Protein AF-A0A9X3CVX1-F1 (afdb_monomer)

Mean predicted aligned error: 3.58 Å

Secondary structure (DSSP, 8-state):
------TTHHHHTTS-TT-SS-TTTHHHHHHHHTTS-GGG---TTS---SEES-TTT-SEEEEES-PBP-HHHHHTTHHHHTHHHHHHHTTT--SSTT-SSGGGSHHHHHH-THHHHHHHHHHHHH-HHHHHHHEEEEESS-S-BSS----

Sequence (151 aa):
METTLNPWIELANGENNQSFILREEQSIIRKFNTKVSSQYKIHSSIFPAPFMGNVHTAPVVVLGLNPGYDEKEEERGYYRKYENWWMQQIQHKLPCPQWPLFCLEKEYEEQSPYWGQKLKPLIALVGREKVAANLAKIQFFPYHSKKFKTL

Radius of gyration: 15.65 Å; Cα contacts (8 Å, |Δi|>4): 235; chains: 1; bounding box: 41×33×38 Å

Foldseek 3Di:
DPDPDLQQVCQLVCVDVPFLDRPVCVVVLVVVQVVDDQQARWDRPAHWPQKFAQPVAAPAEAEAAEAEDDVQLVVVVVRVVCVVCSSCVSVSHQPDVQQRRCCLPDVNCVSPVVVVVVCVVVCVVPNSSCCRHRYMYGHPGGTYGNDHDDD

pLDDT: mean 93.93, std 9.08, range [46.66, 98.5]

Organism: NCBI:txid2994553

Structure (mmCIF, N/CA/C/O backbone):
data_AF-A0A9X3CVX1-F1
#
_entry.id   AF-A0A9X3CVX1-F1
#
loop_
_atom_site.group_PDB
_atom_site.id
_atom_site.type_symbol
_atom_site.label_atom_id
_atom_site.label_alt_id
_atom_site.label_comp_id
_atom_site.label_asym_id
_atom_site.label_entity_id
_atom_site.label_seq_id
_atom_site.pdbx_PDB_ins_code
_atom_site.Cartn_x
_atom_site.Cartn_y
_atom_site.Cartn_z
_atom_site.occupancy
_atom_site.B_iso_or_equiv
_atom_site.auth_seq_id
_atom_site.auth_comp_id
_atom_site.auth_asym_id
_atom_site.auth_atom_id
_atom_site.pdbx_PDB_model_num
ATOM 1 N N . MET A 1 1 ? -27.654 5.217 -16.823 1.00 46.66 1 MET A N 1
ATOM 2 C CA . MET A 1 1 ? -26.623 4.550 -16.005 1.00 46.66 1 MET A CA 1
ATOM 3 C C . MET A 1 1 ? -26.125 5.591 -15.030 1.00 46.66 1 MET A C 1
ATOM 5 O O . MET A 1 1 ? -25.647 6.618 -15.495 1.00 46.66 1 MET A O 1
ATOM 9 N N . GLU A 1 2 ? -26.327 5.397 -13.729 1.00 49.56 2 GLU A N 1
ATOM 10 C CA . GLU A 1 2 ? -25.633 6.219 -12.734 1.00 49.56 2 GLU A CA 1
ATOM 11 C C . GLU A 1 2 ? -24.135 6.004 -12.927 1.00 49.56 2 GLU A C 1
ATOM 13 O O . GLU A 1 2 ? -23.648 4.873 -12.927 1.00 49.56 2 GLU A O 1
ATOM 18 N N . THR A 1 3 ? -23.410 7.084 -13.185 1.00 52.25 3 THR A N 1
ATOM 19 C CA . THR A 1 3 ? -21.954 7.063 -13.173 1.00 52.25 3 THR A CA 1
ATOM 20 C C . THR A 1 3 ? -21.519 6.910 -11.726 1.00 52.25 3 THR A C 1
ATOM 22 O O . THR A 1 3 ? -21.578 7.874 -10.963 1.00 52.25 3 THR A O 1
ATOM 25 N N . THR A 1 4 ? -21.110 5.706 -11.334 1.00 73.19 4 THR A N 1
ATOM 26 C CA . THR A 1 4 ? -20.495 5.475 -10.027 1.00 73.19 4 THR A CA 1
ATOM 27 C C . THR A 1 4 ? -19.169 6.228 -9.995 1.00 73.19 4 THR A C 1
ATOM 29 O O . THR A 1 4 ? -18.209 5.853 -10.669 1.00 73.19 4 THR A O 1
ATOM 32 N N . LEU A 1 5 ? -19.134 7.346 -9.272 1.00 85.25 5 LEU A N 1
ATOM 33 C CA . LEU A 1 5 ? -17.910 8.107 -9.058 1.00 85.25 5 LEU A CA 1
ATOM 34 C C . LEU A 1 5 ? -16.992 7.336 -8.108 1.00 85.25 5 LEU A C 1
ATOM 36 O O . LEU A 1 5 ? -17.449 6.591 -7.244 1.00 85.25 5 LEU A O 1
ATOM 40 N N . ASN A 1 6 ? -15.685 7.520 -8.273 1.00 88.50 6 ASN A N 1
ATOM 41 C CA . ASN A 1 6 ? -14.704 6.988 -7.339 1.00 88.50 6 ASN A CA 1
ATOM 42 C C . ASN A 1 6 ? -14.917 7.637 -5.953 1.00 88.50 6 ASN A C 1
ATOM 44 O O . ASN A 1 6 ? -14.692 8.845 -5.829 1.00 88.50 6 ASN A O 1
ATOM 48 N N . PRO A 1 7 ? -15.303 6.867 -4.917 1.00 89.31 7 PRO A N 1
ATOM 49 C CA . PRO A 1 7 ? -15.684 7.431 -3.623 1.00 89.31 7 PRO A CA 1
ATOM 50 C C . PRO A 1 7 ? -14.501 8.087 -2.900 1.00 89.31 7 PRO A C 1
ATOM 52 O O . PRO A 1 7 ? -14.673 9.036 -2.144 1.00 89.31 7 PRO A O 1
ATOM 55 N N . TRP A 1 8 ? -13.267 7.648 -3.168 1.00 91.56 8 TRP A N 1
ATOM 56 C CA . TRP A 1 8 ? -12.076 8.185 -2.506 1.00 91.56 8 TRP A CA 1
ATOM 57 C C . TRP A 1 8 ? -11.687 9.595 -2.975 1.00 91.56 8 TRP A C 1
ATOM 59 O O . TRP A 1 8 ? -10.819 10.215 -2.358 1.00 91.56 8 TRP A O 1
ATOM 69 N N . ILE A 1 9 ? -12.336 10.136 -4.015 1.00 89.50 9 ILE A N 1
ATOM 70 C CA . ILE A 1 9 ? -12.144 11.532 -4.443 1.00 89.50 9 ILE A CA 1
ATOM 71 C C . ILE A 1 9 ? -12.482 12.510 -3.306 1.00 89.50 9 ILE A C 1
ATOM 73 O O . ILE A 1 9 ? -11.786 13.512 -3.148 1.00 89.50 9 ILE A O 1
ATOM 77 N N . GLU A 1 10 ? -13.468 12.187 -2.464 1.00 89.38 10 GLU A N 1
ATOM 78 C CA . GLU A 1 10 ? -13.836 12.998 -1.292 1.00 89.38 10 GLU A CA 1
ATOM 79 C C . GLU A 1 10 ? -12.649 13.217 -0.341 1.00 89.38 10 GLU A C 1
ATOM 81 O O . GLU A 1 10 ? -12.453 14.306 0.199 1.00 89.38 10 GLU A O 1
ATOM 86 N N . LEU A 1 11 ? -11.816 12.186 -0.163 1.00 91.25 11 LEU A N 1
ATOM 87 C CA . LEU A 1 11 ? -10.655 12.240 0.725 1.00 91.25 11 LEU A CA 1
ATOM 88 C C . LEU A 1 11 ? -9.512 13.049 0.113 1.00 91.25 11 LEU A C 1
ATOM 90 O O . LEU A 1 11 ? -8.821 13.775 0.823 1.00 91.25 11 LEU A O 1
ATOM 94 N N . ALA A 1 12 ? -9.320 12.945 -1.203 1.00 87.50 12 ALA A N 1
ATOM 95 C CA . ALA A 1 12 ? -8.271 13.673 -1.907 1.00 87.50 12 ALA A CA 1
ATOM 96 C C . ALA A 1 12 ? -8.520 15.189 -1.974 1.00 87.50 12 ALA A C 1
ATOM 98 O O . ALA A 1 12 ? -7.566 15.960 -2.015 1.00 87.50 12 ALA A O 1
ATOM 99 N N . ASN A 1 13 ? -9.783 15.620 -1.960 1.00 81.88 13 ASN A N 1
ATOM 100 C CA . ASN A 1 13 ? -10.147 17.037 -2.018 1.00 81.88 13 ASN A CA 1
ATOM 101 C C . ASN A 1 13 ? -10.022 17.763 -0.666 1.00 81.88 13 ASN A C 1
ATOM 103 O O . ASN A 1 13 ? -10.269 18.965 -0.596 1.00 81.88 13 ASN A O 1
ATOM 107 N N . GLY A 1 14 ? -9.633 17.065 0.409 1.00 69.12 14 GLY A N 1
ATOM 108 C CA . GLY A 1 14 ? -9.432 17.681 1.724 1.00 69.12 14 GLY A CA 1
ATOM 109 C C . GLY A 1 14 ? -10.730 18.106 2.417 1.00 69.12 14 GLY A C 1
ATOM 110 O O . GLY A 1 14 ? -10.701 18.885 3.367 1.00 69.12 14 GLY A O 1
ATOM 111 N N . GLU A 1 15 ? -11.884 17.583 1.994 1.00 59.97 15 GLU A N 1
ATOM 112 C CA . GLU A 1 15 ? -13.175 17.889 2.630 1.00 59.97 15 GLU A CA 1
ATOM 113 C C . GLU A 1 15 ? -13.285 17.295 4.051 1.00 59.97 15 GLU A C 1
ATOM 115 O O . GLU A 1 15 ? -14.202 17.623 4.806 1.00 59.97 15 GLU A O 1
ATOM 120 N N . ASN A 1 16 ? -12.320 16.458 4.454 1.00 59.59 16 ASN A N 1
ATOM 121 C CA . ASN A 1 16 ? -12.287 15.777 5.742 1.00 59.59 16 ASN A CA 1
ATOM 122 C C . ASN A 1 16 ? -10.906 15.866 6.426 1.00 59.59 16 ASN A C 1
ATOM 124 O O . ASN A 1 16 ? -10.208 14.869 6.597 1.00 59.59 16 ASN A O 1
ATOM 128 N N . ASN A 1 17 ? -10.525 17.066 6.875 1.00 61.84 17 ASN A N 1
ATOM 129 C CA . ASN A 1 17 ? -9.231 17.347 7.529 1.00 61.84 17 ASN A CA 1
ATOM 130 C C . ASN A 1 17 ? -8.986 16.620 8.873 1.00 61.84 17 ASN A C 1
ATOM 132 O O . ASN A 1 17 ? -7.958 16.843 9.508 1.00 61.84 17 ASN A O 1
ATOM 136 N N . GLN A 1 18 ? -9.920 15.791 9.350 1.00 73.69 18 GLN A N 1
ATOM 137 C CA . GLN A 1 18 ? -9.806 15.086 10.635 1.00 73.69 18 GLN A CA 1
ATOM 138 C C . GLN A 1 18 ? -9.684 13.565 10.490 1.00 73.69 18 GLN A C 1
ATOM 140 O O . GLN A 1 18 ? -9.307 12.892 11.451 1.00 73.69 18 GLN A O 1
ATOM 145 N N . SER A 1 19 ? -10.031 12.999 9.330 1.00 89.38 19 SER A N 1
ATOM 146 C CA . SER A 1 19 ? -10.053 11.553 9.141 1.00 89.38 19 SER A CA 1
ATOM 147 C C . SER A 1 19 ? -9.956 11.168 7.670 1.00 89.38 19 SER A C 1
ATOM 149 O O . SER A 1 19 ? -10.744 11.618 6.849 1.00 89.38 19 SER A O 1
ATOM 151 N N . PHE A 1 20 ? -9.089 10.214 7.353 1.00 94.31 20 PHE A N 1
ATOM 152 C CA . PHE A 1 20 ? -9.025 9.588 6.032 1.00 94.31 20 PHE A CA 1
ATOM 153 C C . PHE A 1 20 ? -9.990 8.403 5.899 1.00 94.31 20 PHE A C 1
ATOM 155 O O . PHE A 1 20 ? -9.649 7.371 5.336 1.00 94.31 20 PHE A O 1
ATOM 162 N N . ILE A 1 21 ? -11.198 8.550 6.447 1.00 95.00 21 ILE A N 1
ATOM 163 C CA . ILE A 1 21 ? -12.304 7.596 6.334 1.00 95.00 21 ILE A CA 1
ATOM 164 C C . ILE A 1 21 ? -13.443 8.279 5.577 1.00 95.00 21 ILE A C 1
ATOM 166 O O . ILE A 1 21 ? -13.791 9.422 5.900 1.00 95.00 21 ILE A O 1
ATOM 170 N N . LEU A 1 22 ? -14.044 7.578 4.610 1.00 93.50 22 LEU A N 1
ATOM 171 C CA . LEU A 1 22 ? -15.215 8.066 3.876 1.00 93.50 22 LEU A CA 1
ATOM 172 C C . LEU A 1 22 ? -16.339 8.451 4.837 1.00 93.50 22 LEU A C 1
ATOM 174 O O . LEU A 1 22 ? -16.580 7.771 5.838 1.00 93.50 22 LEU A O 1
ATOM 178 N N . ARG A 1 23 ? -17.041 9.548 4.537 1.00 91.38 23 ARG A N 1
ATOM 179 C CA . ARG A 1 23 ? -18.025 10.149 5.452 1.00 91.38 23 ARG A CA 1
ATOM 180 C C . ARG A 1 23 ? -19.086 9.148 5.909 1.00 91.38 23 ARG A C 1
ATOM 182 O O . ARG A 1 23 ? -19.403 9.088 7.099 1.00 91.38 23 ARG A O 1
ATOM 189 N N . GLU A 1 24 ? -19.580 8.348 4.973 1.00 91.81 24 GLU A N 1
ATOM 190 C CA . GLU A 1 24 ? -20.616 7.336 5.193 1.00 91.81 24 GLU A CA 1
ATOM 191 C C . GLU A 1 24 ? -20.140 6.191 6.104 1.00 91.81 24 GLU A C 1
ATOM 193 O O . GLU A 1 24 ? -20.915 5.635 6.884 1.00 91.81 24 GLU A O 1
ATOM 198 N N . GLU A 1 25 ? -18.841 5.890 6.097 1.00 94.62 25 GLU A N 1
ATOM 199 C CA . GLU A 1 25 ? -18.255 4.764 6.830 1.00 94.62 25 GLU A CA 1
ATOM 200 C C . GLU A 1 25 ? -17.808 5.139 8.250 1.00 94.62 25 GLU A C 1
ATOM 202 O O . GLU A 1 25 ? -17.617 4.268 9.106 1.00 94.62 25 GLU A O 1
ATOM 207 N N . GLN A 1 26 ? -17.670 6.434 8.554 1.00 94.38 26 GLN A N 1
ATOM 208 C CA . GLN A 1 26 ? -17.101 6.882 9.826 1.00 94.38 26 GLN A CA 1
ATOM 209 C C . GLN A 1 26 ? -17.866 6.373 11.052 1.00 94.38 26 GLN A C 1
ATOM 211 O O . GLN A 1 26 ? -17.258 6.016 12.062 1.00 94.38 26 GLN A O 1
ATOM 216 N N . SER A 1 27 ? -19.203 6.365 11.005 1.00 95.56 27 SER A N 1
ATOM 217 C CA . SER A 1 27 ? -20.022 5.935 12.147 1.00 95.56 27 SER A CA 1
ATOM 218 C C . SER A 1 27 ? -19.823 4.447 12.458 1.00 95.56 27 SER A C 1
ATOM 220 O O . SER A 1 27 ? -19.696 4.067 13.627 1.00 95.56 27 SER A O 1
ATOM 222 N N . ILE A 1 28 ? -19.710 3.628 11.410 1.00 97.31 28 ILE A N 1
ATOM 223 C CA . ILE A 1 28 ? -19.491 2.184 11.480 1.00 97.31 28 ILE A CA 1
ATOM 224 C C . ILE A 1 28 ? -18.091 1.911 12.033 1.00 97.31 28 ILE A C 1
ATOM 226 O O . ILE A 1 28 ? -17.955 1.186 13.020 1.00 97.31 28 ILE A O 1
ATOM 230 N N . ILE A 1 29 ? -17.063 2.564 11.483 1.00 97.25 29 ILE A N 1
ATOM 231 C CA . ILE A 1 29 ? -15.671 2.382 11.918 1.00 97.25 29 ILE A CA 1
ATOM 232 C C . ILE A 1 29 ? -15.464 2.856 13.361 1.00 97.25 29 ILE A C 1
ATOM 234 O O . ILE A 1 29 ? -14.819 2.159 14.148 1.00 97.25 29 ILE A O 1
ATOM 238 N N . ARG A 1 30 ? -16.066 3.983 13.770 1.00 96.56 30 ARG A N 1
ATOM 239 C CA . ARG A 1 30 ? -16.030 4.428 15.175 1.00 96.56 30 ARG A CA 1
ATOM 240 C C . ARG A 1 30 ? -16.642 3.383 16.108 1.00 96.56 30 ARG A C 1
ATOM 242 O O . ARG A 1 30 ? -16.029 3.042 17.116 1.00 96.56 30 ARG A O 1
ATOM 249 N N . LYS A 1 31 ? -17.818 2.842 15.768 1.00 98.06 31 LYS A N 1
ATOM 250 C CA . LYS A 1 31 ? -18.499 1.805 16.563 1.00 98.06 31 LYS A CA 1
ATOM 251 C C . LYS A 1 31 ? -17.719 0.489 16.604 1.00 98.06 31 LYS A C 1
ATOM 253 O O . LYS A 1 31 ? -17.762 -0.210 17.612 1.00 98.06 31 LYS A O 1
ATOM 258 N N . PHE A 1 32 ? -17.026 0.136 15.530 1.00 98.31 32 PHE A N 1
ATOM 259 C CA . PHE A 1 32 ? -16.159 -1.035 15.501 1.00 98.31 32 PHE A CA 1
ATOM 260 C C . PHE A 1 32 ? -14.942 -0.853 16.416 1.00 98.31 32 PHE A C 1
ATOM 262 O O . PHE A 1 32 ? -14.681 -1.694 17.277 1.00 98.31 32 PHE A O 1
ATOM 269 N N . ASN A 1 33 ? -14.254 0.287 16.313 1.00 98.06 33 ASN A N 1
ATOM 270 C CA . ASN A 1 33 ? -13.052 0.587 17.093 1.00 98.06 33 ASN A CA 1
ATOM 271 C C . ASN A 1 33 ? -13.289 0.624 18.614 1.00 98.06 33 ASN A C 1
ATOM 273 O O . ASN A 1 33 ? -12.342 0.405 19.371 1.00 98.06 33 ASN A O 1
ATOM 277 N N . THR A 1 34 ? -14.518 0.866 19.088 1.00 98.06 34 THR A N 1
ATOM 278 C CA . THR A 1 34 ? -14.852 0.786 20.526 1.00 98.06 34 THR A CA 1
ATOM 279 C C . THR A 1 34 ? -15.017 -0.647 21.035 1.00 98.06 34 THR A C 1
ATOM 281 O O . THR A 1 34 ? -14.951 -0.870 22.241 1.00 98.06 34 THR A O 1
ATOM 284 N N . LYS A 1 35 ? -15.212 -1.626 20.143 1.00 97.81 35 LYS A N 1
ATOM 285 C CA . LYS A 1 35 ? -15.513 -3.028 20.485 1.00 97.81 35 LYS A CA 1
ATOM 286 C C . LYS A 1 35 ? -14.334 -3.983 20.333 1.00 97.81 35 LYS A C 1
ATOM 288 O O . LYS A 1 35 ? -14.431 -5.142 20.735 1.00 97.81 35 LYS A O 1
ATOM 293 N N . VAL A 1 36 ? -13.245 -3.544 19.709 1.00 98.06 36 VAL A N 1
ATOM 294 C CA . VAL A 1 36 ? -12.105 -4.404 19.373 1.00 98.06 36 VAL A CA 1
ATOM 295 C C . VAL A 1 36 ? -10.842 -3.997 20.124 1.00 98.06 36 VAL A C 1
ATOM 297 O O . VAL A 1 36 ? -10.669 -2.843 20.521 1.00 98.06 36 VAL A O 1
ATOM 300 N N . SER A 1 37 ? -9.932 -4.953 20.320 1.00 97.75 37 SER A N 1
ATOM 301 C CA . SER A 1 37 ? -8.618 -4.662 20.896 1.00 97.75 37 SER A CA 1
ATOM 302 C C . SER A 1 37 ? -7.745 -3.865 19.925 1.00 97.75 37 SER A C 1
ATOM 304 O O . SER A 1 37 ? -7.981 -3.860 18.717 1.00 97.75 37 SER A O 1
ATOM 306 N N . SER A 1 38 ? -6.720 -3.192 20.456 1.00 96.75 38 SER A N 1
ATOM 307 C CA . SER A 1 38 ? -5.861 -2.257 19.713 1.00 96.75 38 SER A CA 1
ATOM 308 C C . SER A 1 38 ? -5.296 -2.823 18.406 1.00 96.75 38 SER A C 1
ATOM 310 O O . SER A 1 38 ? -5.254 -2.104 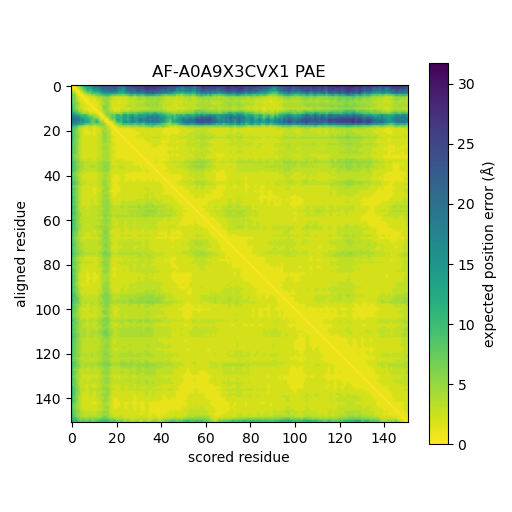17.418 1.00 96.75 38 SER A O 1
ATOM 312 N N . GLN A 1 39 ? -4.940 -4.111 18.357 1.00 97.88 39 GLN A N 1
ATOM 313 C CA . GLN A 1 39 ? -4.406 -4.752 17.144 1.00 97.88 39 GLN A CA 1
ATOM 314 C C . GLN A 1 39 ? -5.393 -4.798 15.962 1.00 97.88 39 GLN A C 1
ATOM 316 O O . GLN A 1 39 ? -4.966 -4.932 14.821 1.00 97.88 39 GLN A O 1
ATOM 321 N N . TYR A 1 40 ? -6.697 -4.705 16.220 1.00 98.19 40 TYR A N 1
ATOM 322 C CA . TYR A 1 40 ? -7.729 -4.731 15.181 1.00 98.19 40 TYR A CA 1
ATOM 323 C C . TYR A 1 40 ? -8.294 -3.344 14.877 1.00 98.19 40 TYR A C 1
ATOM 325 O O . TYR A 1 40 ? -9.104 -3.223 13.965 1.00 98.19 40 TYR A O 1
ATOM 333 N N . LYS A 1 41 ? -7.917 -2.310 15.642 1.00 98.25 41 LYS A N 1
ATOM 334 C CA . LYS A 1 41 ? -8.439 -0.963 15.418 1.00 98.25 41 LYS A CA 1
ATOM 335 C C . LYS A 1 41 ? -8.004 -0.451 14.050 1.00 98.25 41 LYS A C 1
ATOM 337 O O . LYS A 1 41 ? -6.861 -0.630 13.637 1.00 98.25 41 LYS A O 1
ATOM 342 N N . ILE A 1 42 ? -8.941 0.201 13.381 1.00 98.31 42 ILE A N 1
ATOM 343 C CA . ILE A 1 42 ? -8.724 0.862 12.104 1.00 98.31 42 ILE A CA 1
ATOM 344 C C . ILE A 1 42 ? -8.115 2.238 12.363 1.00 98.31 42 ILE A C 1
ATOM 346 O O . ILE A 1 42 ? -8.655 3.011 13.162 1.00 98.31 42 ILE A O 1
ATOM 350 N N . HIS A 1 43 ? -7.016 2.543 11.678 1.00 96.88 43 HIS A N 1
ATOM 351 C CA . HIS A 1 43 ? -6.318 3.821 11.780 1.00 96.88 43 HIS A CA 1
ATOM 352 C C . HIS A 1 43 ? -6.970 4.867 10.873 1.00 96.88 43 HIS A C 1
ATOM 354 O O . HIS A 1 43 ? -6.863 4.800 9.653 1.00 96.88 43 HIS A O 1
ATOM 360 N N . SER A 1 44 ? -7.641 5.850 11.476 1.00 94.94 44 SER A N 1
ATOM 361 C CA . SER A 1 44 ? -8.358 6.910 10.756 1.00 94.94 44 SER A CA 1
ATOM 362 C C . SER A 1 44 ? -7.474 8.078 10.310 1.00 94.94 44 SER A C 1
ATOM 364 O O . SER A 1 44 ? -7.956 8.938 9.580 1.00 94.94 44 SER A O 1
ATOM 366 N N . SER A 1 45 ? -6.223 8.138 10.771 1.00 93.25 45 SER A N 1
ATOM 367 C CA . SER A 1 45 ? -5.239 9.186 10.460 1.00 93.25 45 SER A CA 1
ATOM 368 C C . SER A 1 45 ? -4.249 8.790 9.361 1.00 93.25 45 SER A C 1
ATOM 370 O O . SER A 1 45 ? -3.323 9.542 9.087 1.00 93.25 45 SER A O 1
ATOM 372 N N . ILE A 1 46 ? -4.430 7.623 8.733 1.00 95.19 46 ILE A N 1
ATOM 373 C CA . ILE A 1 46 ? -3.596 7.135 7.629 1.00 95.19 46 ILE A CA 1
ATOM 374 C C . ILE A 1 46 ? -4.461 7.048 6.372 1.00 95.19 46 ILE A C 1
ATOM 376 O O . ILE A 1 46 ? -5.560 6.492 6.432 1.00 95.19 46 ILE A O 1
ATOM 380 N N . PHE A 1 47 ? -3.973 7.573 5.243 1.00 94.94 47 PHE A N 1
ATOM 381 C CA . PHE A 1 47 ? -4.691 7.490 3.968 1.00 94.94 47 PHE A CA 1
ATOM 382 C C . PHE A 1 47 ? -5.042 6.035 3.614 1.00 94.94 47 PHE A C 1
ATOM 384 O O . PHE A 1 47 ? -4.227 5.130 3.828 1.00 94.94 47 PHE A O 1
ATOM 391 N N . PRO A 1 48 ? -6.236 5.775 3.057 1.00 96.19 48 PRO A N 1
ATOM 392 C CA . PRO A 1 48 ? -6.591 4.441 2.606 1.00 96.19 48 PRO A CA 1
ATOM 393 C C . PRO A 1 48 ? -5.704 3.992 1.444 1.00 96.19 48 PRO A C 1
ATOM 395 O O . PRO A 1 48 ? -5.271 4.787 0.611 1.00 96.19 48 PRO A O 1
ATOM 398 N N . ALA A 1 49 ? -5.494 2.682 1.361 1.00 96.44 49 ALA A N 1
ATOM 399 C CA . ALA A 1 49 ? -4.741 2.026 0.300 1.00 96.44 49 ALA A CA 1
ATOM 400 C C . ALA A 1 49 ? -5.610 0.962 -0.404 1.00 96.44 49 ALA A C 1
ATOM 402 O O . ALA A 1 49 ? -5.294 -0.228 -0.331 1.00 96.44 49 ALA A O 1
ATOM 403 N N . PRO A 1 50 ? -6.712 1.356 -1.080 1.00 96.69 50 PRO A N 1
ATOM 404 C CA . PRO A 1 50 ? -7.616 0.429 -1.765 1.00 96.69 50 PRO A CA 1
ATOM 405 C C . PRO A 1 50 ? -6.913 -0.341 -2.884 1.00 96.69 50 PRO A C 1
ATOM 407 O O . PRO A 1 50 ? -7.203 -1.511 -3.116 1.00 96.69 50 PRO A O 1
ATOM 410 N N . PHE A 1 51 ? -5.958 0.293 -3.565 1.00 97.25 51 PHE A N 1
ATOM 411 C CA . PHE A 1 51 ? -5.137 -0.331 -4.590 1.00 97.25 51 PHE A CA 1
ATOM 412 C C . PHE A 1 51 ? -3.783 0.374 -4.733 1.00 97.25 51 PHE A C 1
ATOM 414 O O . PHE A 1 51 ? -3.578 1.473 -4.223 1.00 97.25 51 PHE A O 1
ATOM 421 N N . MET A 1 52 ? -2.844 -0.276 -5.419 1.00 97.56 52 MET A N 1
ATOM 422 C CA . MET A 1 52 ? -1.558 0.293 -5.837 1.00 97.56 52 MET A CA 1
ATOM 423 C C . MET A 1 52 ? -1.141 -0.338 -7.167 1.00 97.56 52 MET A C 1
ATOM 425 O O . MET A 1 52 ? -1.407 -1.521 -7.385 1.00 97.56 52 MET A O 1
ATOM 429 N N . GLY A 1 53 ? -0.471 0.420 -8.032 1.00 97.81 53 GLY A N 1
ATOM 430 C CA . GLY A 1 53 ? -0.205 -0.002 -9.405 1.00 97.81 53 GLY A CA 1
ATOM 431 C C . GLY A 1 53 ? -1.200 0.599 -10.389 1.00 97.81 53 GLY A C 1
ATOM 432 O O . GLY A 1 53 ? -2.138 1.309 -10.011 1.00 97.81 53 GLY A O 1
ATOM 433 N N . ASN A 1 54 ? -1.008 0.294 -11.671 1.00 97.44 54 ASN A N 1
ATOM 434 C CA . ASN A 1 54 ? -1.957 0.674 -12.709 1.00 97.44 54 ASN A CA 1
ATOM 435 C C . ASN A 1 54 ? -3.031 -0.411 -12.874 1.00 97.44 54 ASN A C 1
ATOM 437 O O . ASN A 1 54 ? -2.890 -1.320 -13.686 1.00 97.44 54 ASN A O 1
ATOM 441 N N . VAL A 1 55 ? -4.117 -0.306 -12.105 1.00 95.38 55 VAL A N 1
ATOM 442 C CA . VAL A 1 55 ? -5.235 -1.270 -12.129 1.00 95.38 55 VAL A CA 1
ATOM 443 C C . VAL A 1 55 ? -5.971 -1.346 -13.471 1.00 95.38 55 VAL A C 1
ATOM 445 O O . VAL A 1 55 ? -6.694 -2.308 -13.701 1.00 95.38 55 VAL A O 1
ATOM 448 N N . HIS A 1 56 ? -5.800 -0.363 -14.359 1.00 94.94 56 HIS A N 1
ATOM 449 C 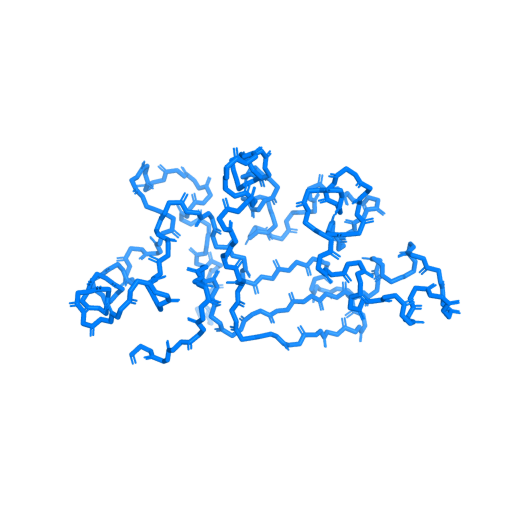CA . HIS A 1 56 ? -6.444 -0.370 -15.674 1.00 94.94 56 HIS A CA 1
ATOM 450 C C . HIS A 1 56 ? -5.676 -1.188 -16.710 1.00 94.94 56 HIS A C 1
ATOM 452 O O . HIS A 1 56 ? -6.280 -1.687 -17.654 1.00 94.94 56 HIS A O 1
ATOM 458 N N . THR A 1 57 ? -4.354 -1.303 -16.561 1.00 96.62 57 THR A N 1
ATOM 459 C CA . THR A 1 57 ? -3.493 -1.906 -17.589 1.00 96.62 57 THR A CA 1
ATOM 460 C C . THR A 1 57 ? -2.671 -3.087 -17.091 1.00 96.62 57 THR A C 1
ATOM 462 O O . THR A 1 57 ? -2.126 -3.815 -17.915 1.00 96.62 57 THR A O 1
ATOM 465 N N . ALA A 1 58 ? -2.530 -3.277 -15.777 1.00 97.75 58 ALA A N 1
ATOM 466 C CA . ALA A 1 58 ? -1.742 -4.371 -15.224 1.00 97.75 58 ALA A CA 1
ATOM 467 C C . ALA A 1 58 ? -2.381 -5.733 -15.569 1.00 97.75 58 ALA A C 1
ATOM 469 O O . ALA A 1 58 ? -3.517 -5.984 -15.162 1.00 97.75 58 ALA A O 1
ATOM 470 N N . PRO A 1 59 ? -1.674 -6.642 -16.270 1.00 97.94 59 PRO A N 1
ATOM 471 C CA . PRO A 1 59 ? -2.195 -7.971 -16.590 1.00 97.94 59 PRO A CA 1
ATOM 472 C C . PRO A 1 59 ? -2.278 -8.902 -15.373 1.00 97.94 59 PRO A C 1
ATOM 474 O O . PRO A 1 59 ? -2.958 -9.924 -15.433 1.00 97.94 59 PRO A O 1
ATOM 477 N N . VAL A 1 60 ? -1.580 -8.582 -14.277 1.00 98.00 60 VAL A N 1
ATOM 478 C CA . VAL A 1 60 ? -1.595 -9.370 -13.041 1.00 98.00 60 VAL A CA 1
ATOM 479 C C . VAL A 1 60 ? -2.153 -8.528 -11.903 1.00 98.00 60 VAL A C 1
ATOM 481 O O . VAL A 1 60 ? -1.654 -7.440 -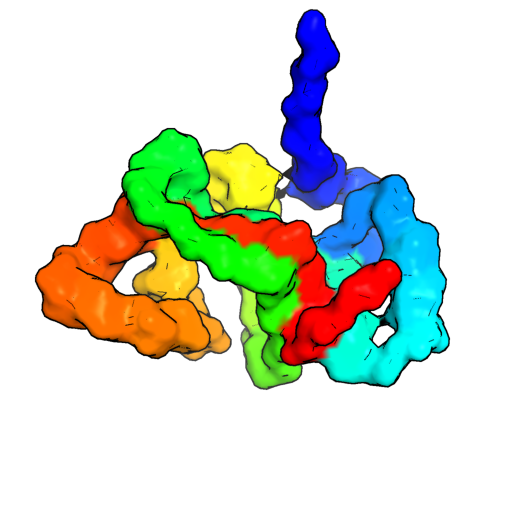11.610 1.00 98.00 60 VAL A O 1
ATOM 484 N N . VAL A 1 61 ? -3.153 -9.069 -11.211 1.00 98.00 61 VAL A N 1
ATOM 485 C CA . VAL A 1 61 ? -3.752 -8.448 -10.029 1.00 98.00 61 VAL A CA 1
ATOM 486 C C . VAL A 1 61 ? -3.570 -9.354 -8.818 1.00 98.00 61 VAL A C 1
ATOM 488 O O . VAL A 1 61 ? -3.924 -10.531 -8.848 1.00 98.00 61 VAL A O 1
ATOM 491 N N . VAL A 1 62 ? -3.038 -8.791 -7.734 1.00 97.75 62 VAL A N 1
ATOM 492 C CA . VAL A 1 62 ? -2.936 -9.446 -6.427 1.00 97.75 62 VAL A CA 1
ATOM 493 C C . VAL A 1 62 ? -4.051 -8.944 -5.521 1.00 97.75 62 VAL A C 1
ATOM 495 O O . VAL A 1 62 ? -4.186 -7.741 -5.298 1.00 97.75 62 VAL A O 1
ATOM 498 N N . LEU A 1 63 ? -4.820 -9.873 -4.960 1.00 97.69 63 LEU A N 1
ATOM 499 C CA . LEU A 1 63 ? -5.883 -9.566 -4.007 1.00 97.69 63 LEU A CA 1
ATOM 500 C C . LEU A 1 63 ? -5.353 -9.684 -2.575 1.00 97.69 63 LEU A C 1
ATOM 502 O O . LEU A 1 63 ? -4.805 -10.714 -2.184 1.00 97.69 63 LEU A O 1
ATOM 506 N N . GLY A 1 64 ? -5.499 -8.610 -1.805 1.00 96.25 64 GLY A N 1
ATOM 507 C CA . GLY A 1 64 ? -5.154 -8.527 -0.390 1.00 96.25 64 GLY A CA 1
ATOM 508 C C . GLY A 1 64 ? -6.387 -8.326 0.489 1.00 96.25 64 GLY A C 1
ATOM 509 O O . GLY A 1 64 ? -7.453 -7.945 0.009 1.00 96.25 64 GLY A O 1
ATOM 510 N N . LEU A 1 65 ? -6.236 -8.588 1.788 1.00 96.25 65 LEU A N 1
ATOM 511 C CA . LEU A 1 65 ? -7.301 -8.365 2.768 1.00 96.25 65 LEU A CA 1
ATOM 512 C C . LEU A 1 65 ? -7.427 -6.878 3.107 1.00 96.25 65 LEU A C 1
ATOM 514 O O . LEU A 1 65 ? -8.408 -6.244 2.737 1.00 96.25 65 LEU A O 1
ATOM 518 N N . ASN A 1 66 ? -6.435 -6.322 3.794 1.00 97.69 66 ASN A N 1
ATOM 519 C CA . ASN A 1 66 ? -6.342 -4.902 4.097 1.00 97.69 66 ASN A CA 1
ATOM 520 C C . ASN A 1 66 ? -4.867 -4.491 4.203 1.00 97.69 66 ASN A C 1
ATOM 522 O O . ASN A 1 66 ? -4.002 -5.356 4.402 1.00 97.69 66 ASN A O 1
ATOM 526 N N . PRO A 1 67 ? -4.538 -3.198 4.066 1.00 97.38 67 PRO A N 1
ATOM 527 C CA . PRO A 1 67 ? -3.174 -2.762 4.289 1.00 97.38 67 PRO A CA 1
ATOM 528 C C . PRO A 1 67 ? -2.798 -2.922 5.772 1.00 97.38 67 PRO A C 1
ATOM 530 O O . PRO A 1 67 ? -3.576 -2.613 6.675 1.00 97.38 67 PRO A O 1
ATOM 533 N N . GLY A 1 68 ? -1.598 -3.441 6.022 1.00 96.81 68 GLY A N 1
ATOM 534 C CA . GLY A 1 68 ? -1.082 -3.612 7.377 1.00 96.81 68 GLY A CA 1
ATOM 535 C C . GLY A 1 68 ? -0.601 -2.288 7.960 1.00 96.81 68 GLY A C 1
ATOM 536 O O . GLY A 1 68 ? 0.014 -1.502 7.248 1.00 96.81 68 GLY A O 1
ATOM 537 N N . TYR A 1 69 ? -0.867 -2.066 9.246 1.00 97.94 69 TYR A N 1
ATOM 538 C CA . TYR A 1 69 ? -0.222 -1.017 10.034 1.00 97.94 69 TYR A CA 1
ATOM 539 C C . TYR A 1 69 ? 1.002 -1.575 10.767 1.00 97.94 69 TYR A C 1
ATOM 541 O O . TYR A 1 69 ? 0.898 -2.602 11.447 1.00 97.94 69 TYR A O 1
ATOM 549 N N . ASP A 1 70 ? 2.123 -0.864 10.683 1.00 96.62 70 ASP A N 1
ATOM 550 C CA . ASP A 1 70 ? 3.354 -1.150 11.413 1.00 96.62 70 ASP A CA 1
ATOM 551 C C . ASP A 1 70 ? 3.795 0.076 12.231 1.00 96.62 70 ASP A C 1
ATOM 553 O O . ASP A 1 70 ? 3.879 1.197 11.731 1.00 96.62 70 ASP A O 1
ATOM 557 N N . GLU A 1 71 ? 4.077 -0.132 13.519 1.00 96.56 71 GLU A N 1
ATOM 558 C CA . GLU A 1 71 ? 4.457 0.959 14.429 1.00 96.56 71 GLU A CA 1
ATOM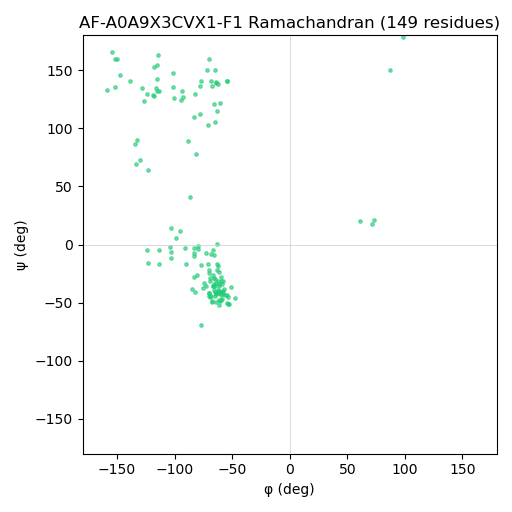 559 C C . GLU A 1 71 ? 5.834 1.540 14.113 1.00 96.56 71 GLU A C 1
ATOM 561 O O . GLU A 1 71 ? 6.042 2.733 14.299 1.00 96.56 71 GLU A O 1
ATOM 566 N N . LYS A 1 72 ? 6.769 0.736 13.597 1.00 96.31 72 LYS A N 1
ATOM 567 C CA . LYS A 1 72 ? 8.110 1.218 13.249 1.00 96.31 72 LYS A CA 1
ATOM 568 C C . LYS A 1 72 ? 8.072 2.046 11.970 1.00 96.31 72 LYS A C 1
ATOM 570 O O . LYS A 1 72 ? 8.860 2.977 11.830 1.00 96.31 72 LYS A O 1
ATOM 575 N N . GLU A 1 73 ? 7.178 1.712 11.038 1.00 96.50 73 GLU A N 1
ATOM 576 C CA . GLU A 1 73 ? 6.878 2.564 9.884 1.00 96.50 73 GLU A CA 1
ATOM 577 C C . GLU A 1 73 ? 6.326 3.926 10.345 1.00 96.50 73 GLU A C 1
ATOM 579 O O . GLU A 1 73 ? 6.832 4.967 9.919 1.00 96.50 73 GLU A O 1
ATOM 584 N N . GLU A 1 74 ? 5.355 3.938 11.265 1.00 96.19 74 GLU A N 1
ATOM 585 C CA . GLU A 1 74 ? 4.801 5.173 11.847 1.00 96.19 74 GLU A CA 1
ATOM 586 C C . GLU A 1 74 ? 5.872 6.011 12.563 1.00 96.19 74 GLU A C 1
ATOM 58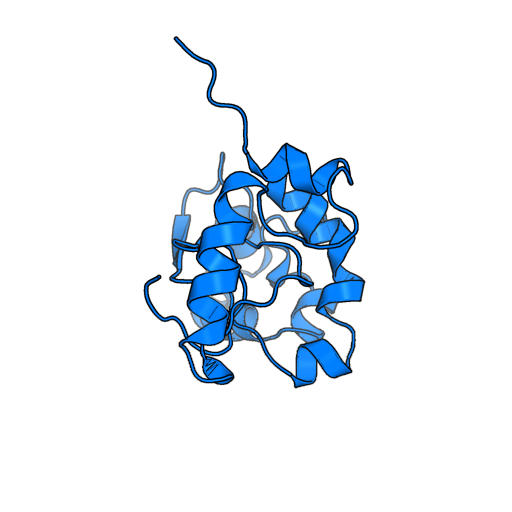8 O O . GLU A 1 74 ? 6.002 7.200 12.283 1.00 96.19 74 GLU A O 1
ATOM 593 N N . GLU A 1 75 ? 6.695 5.399 13.421 1.00 96.44 75 GLU A N 1
ATOM 594 C CA . GLU A 1 75 ? 7.786 6.073 14.146 1.00 96.44 75 GLU A CA 1
ATOM 595 C C . GLU A 1 75 ? 8.804 6.740 13.206 1.00 96.44 75 GLU A C 1
ATOM 597 O O . GLU A 1 75 ? 9.381 7.776 13.537 1.00 96.44 75 GLU A O 1
ATOM 602 N N . ARG A 1 76 ? 9.009 6.175 12.010 1.00 95.50 76 ARG A N 1
ATOM 603 C CA . ARG A 1 76 ? 9.870 6.742 10.956 1.00 95.50 76 ARG A CA 1
ATOM 604 C C . ARG A 1 76 ? 9.165 7.799 10.103 1.00 95.50 76 ARG A C 1
ATOM 606 O O . ARG A 1 76 ? 9.780 8.372 9.207 1.00 95.50 76 ARG A O 1
ATOM 613 N N . GLY A 1 77 ? 7.882 8.052 10.351 1.00 95.00 77 GLY A N 1
ATOM 614 C CA . GLY A 1 77 ? 7.062 8.989 9.594 1.00 95.00 77 GLY A CA 1
ATOM 615 C C . GLY A 1 77 ? 6.680 8.493 8.199 1.00 95.00 77 GLY A C 1
ATOM 616 O O . GLY A 1 77 ? 6.338 9.314 7.349 1.00 95.00 77 GLY A O 1
ATOM 617 N N . TYR A 1 78 ? 6.728 7.181 7.942 1.00 96.12 78 TYR A N 1
ATOM 618 C CA . TYR A 1 78 ? 6.448 6.584 6.629 1.00 96.12 78 TYR A CA 1
ATOM 619 C C . TYR A 1 78 ? 5.087 7.012 6.065 1.00 96.12 78 TYR A C 1
ATOM 621 O O . TYR A 1 78 ? 5.015 7.518 4.944 1.00 96.12 78 TYR A O 1
ATOM 629 N N . TYR A 1 79 ? 4.015 6.869 6.852 1.00 96.06 79 TYR A N 1
ATOM 630 C CA . TYR A 1 79 ? 2.656 7.165 6.392 1.00 96.06 79 TYR A CA 1
ATOM 631 C C . TYR A 1 79 ? 2.491 8.638 6.009 1.00 96.06 79 TYR A C 1
ATOM 633 O O . TYR A 1 79 ? 1.906 8.941 4.971 1.00 96.06 79 TYR A O 1
ATOM 641 N N . ARG A 1 80 ? 3.098 9.546 6.784 1.00 94.31 80 ARG A N 1
ATOM 642 C CA . ARG A 1 80 ? 3.114 10.985 6.491 1.00 94.31 80 ARG A CA 1
ATOM 643 C C . ARG A 1 80 ? 3.989 11.323 5.281 1.00 94.31 80 ARG A C 1
ATOM 645 O O . ARG A 1 80 ? 3.600 12.143 4.455 1.00 94.31 80 ARG A O 1
ATOM 652 N N . LYS A 1 81 ? 5.165 10.699 5.151 1.00 96.12 81 LYS A N 1
ATOM 653 C CA . LYS A 1 81 ? 6.105 10.935 4.040 1.00 96.12 81 LYS A CA 1
ATOM 654 C C . LYS A 1 81 ? 5.473 10.607 2.683 1.00 96.12 81 LYS A C 1
ATOM 656 O O . LYS A 1 81 ? 5.671 11.354 1.728 1.00 96.12 81 LYS A O 1
ATOM 661 N N . TYR A 1 82 ? 4.704 9.521 2.604 1.00 96.31 82 TYR A N 1
ATOM 662 C CA . TYR A 1 82 ? 4.083 9.046 1.360 1.00 96.31 82 TYR A CA 1
ATOM 663 C C . TYR A 1 82 ? 2.590 9.370 1.246 1.00 96.31 82 TYR A C 1
ATOM 665 O O . TYR A 1 82 ? 1.906 8.840 0.371 1.00 96.31 82 TYR A O 1
ATOM 673 N N . GLU A 1 83 ? 2.078 10.270 2.084 1.00 94.75 83 GLU A N 1
ATOM 674 C CA . GLU A 1 83 ? 0.668 10.660 2.104 1.00 94.75 83 GLU A CA 1
ATOM 675 C C . GLU A 1 83 ? 0.176 11.132 0.725 1.00 94.75 83 GLU A C 1
ATOM 677 O O . GLU A 1 83 ? -0.790 10.604 0.177 1.00 94.75 83 GLU A O 1
ATOM 682 N N . ASN A 1 84 ? 0.918 12.054 0.101 1.00 94.88 84 ASN A N 1
ATOM 683 C CA . ASN A 1 84 ? 0.610 12.577 -1.232 1.00 94.88 84 ASN A CA 1
ATOM 684 C C . ASN A 1 84 ? 0.643 11.482 -2.316 1.00 94.88 84 ASN A C 1
ATOM 686 O O . ASN A 1 84 ? -0.105 11.546 -3.291 1.00 94.88 84 ASN A O 1
ATOM 690 N N . TRP A 1 85 ? 1.486 10.457 -2.161 1.00 97.12 85 TRP A N 1
ATOM 691 C CA . TRP A 1 85 ? 1.542 9.352 -3.121 1.00 97.12 85 TRP A CA 1
ATOM 692 C C . TRP A 1 85 ? 0.283 8.498 -3.039 1.00 97.12 85 TRP A C 1
ATOM 694 O O . TRP A 1 85 ? -0.318 8.179 -4.065 1.00 97.12 85 TRP A O 1
ATOM 704 N N . TRP A 1 86 ? -0.158 8.189 -1.821 1.00 96.06 86 TRP A N 1
ATOM 705 C CA . TRP A 1 86 ? -1.418 7.492 -1.595 1.00 96.06 86 TRP A CA 1
ATOM 706 C C . TRP A 1 86 ? -2.621 8.311 -2.062 1.00 96.06 86 TRP A C 1
ATOM 708 O O . TRP A 1 86 ? -3.478 7.774 -2.761 1.00 96.06 86 TRP A O 1
ATOM 718 N N . MET A 1 87 ? -2.639 9.617 -1.786 1.00 95.31 87 MET A N 1
ATOM 719 C CA . MET A 1 87 ? -3.668 10.538 -2.277 1.00 95.31 87 MET A CA 1
ATOM 720 C C . MET A 1 87 ? -3.760 10.556 -3.813 1.00 95.31 87 MET A C 1
ATOM 722 O O . MET A 1 87 ? -4.856 10.611 -4.371 1.00 95.31 87 MET A O 1
ATOM 726 N N . GLN A 1 88 ? -2.633 10.507 -4.526 1.00 95.81 88 GLN A N 1
ATOM 727 C CA . GLN A 1 88 ? -2.633 10.397 -5.988 1.00 95.81 88 GLN A CA 1
ATOM 728 C C . GLN A 1 88 ? -3.131 9.023 -6.448 1.00 95.81 88 GLN A C 1
ATOM 730 O O . GLN A 1 88 ? -3.993 8.936 -7.326 1.00 95.81 88 GLN A O 1
ATOM 735 N N . GLN A 1 89 ? -2.651 7.954 -5.811 1.00 96.00 89 GLN A N 1
ATOM 736 C CA . GLN A 1 89 ? -2.983 6.581 -6.174 1.00 96.00 89 GLN A CA 1
ATOM 737 C C . GLN A 1 89 ? -4.484 6.298 -6.077 1.00 96.00 89 GLN A C 1
ATOM 739 O O . GLN A 1 89 ? -5.035 5.712 -7.006 1.00 96.00 89 GLN A O 1
ATOM 744 N N . ILE A 1 90 ? -5.165 6.756 -5.017 1.00 94.75 90 ILE A N 1
ATOM 745 C CA . ILE A 1 90 ? -6.623 6.582 -4.872 1.00 94.75 90 ILE A CA 1
ATOM 746 C C . ILE A 1 90 ? -7.420 7.289 -5.971 1.00 94.75 90 ILE A C 1
ATOM 748 O O . ILE A 1 90 ? -8.564 6.926 -6.203 1.00 94.75 90 ILE A O 1
ATOM 752 N N . GLN A 1 91 ? -6.824 8.253 -6.680 1.00 94.69 91 GLN A N 1
ATOM 753 C CA . GLN A 1 91 ? -7.408 8.941 -7.837 1.00 94.69 91 GLN A CA 1
ATOM 754 C C . GLN A 1 91 ? -6.985 8.318 -9.180 1.00 94.69 91 GLN A C 1
ATOM 756 O O . GLN A 1 91 ? -7.175 8.941 -10.222 1.00 94.69 91 GLN A O 1
ATOM 761 N N . HIS A 1 92 ? -6.369 7.131 -9.175 1.00 94.38 92 HIS A N 1
ATOM 762 C CA . HIS A 1 92 ? -5.758 6.498 -10.354 1.00 94.38 92 HIS A CA 1
ATOM 763 C C . HIS A 1 92 ? -4.620 7.314 -10.995 1.00 94.38 92 HIS A C 1
ATOM 765 O O . HIS A 1 92 ? -4.256 7.085 -12.148 1.00 94.38 92 HIS A O 1
ATOM 771 N N . LYS A 1 93 ? -4.018 8.248 -10.250 1.00 95.94 93 LYS A N 1
ATOM 772 C CA . LYS A 1 93 ? -2.822 8.980 -10.679 1.00 95.94 93 LYS A CA 1
ATOM 773 C C . LYS A 1 93 ? -1.596 8.233 -10.167 1.00 95.94 93 LYS A C 1
ATOM 775 O O . LYS A 1 93 ? -1.508 7.942 -8.977 1.00 95.94 93 LYS A O 1
ATOM 780 N N . LEU A 1 94 ? -0.658 7.911 -11.056 1.00 96.12 94 LEU A N 1
ATOM 781 C CA . LEU A 1 94 ? 0.580 7.232 -10.675 1.00 96.12 94 LEU A CA 1
ATOM 782 C C . LEU A 1 94 ? 1.545 8.249 -10.046 1.00 96.12 94 LEU A C 1
ATOM 784 O O . LEU A 1 94 ? 2.036 9.113 -10.775 1.00 96.12 94 LEU A O 1
ATOM 788 N N . PRO A 1 95 ? 1.854 8.155 -8.738 1.00 95.88 95 PRO A N 1
ATOM 789 C CA . PRO A 1 95 ? 2.736 9.122 -8.082 1.00 95.88 95 PRO A CA 1
ATOM 790 C C . PRO A 1 95 ? 4.193 8.999 -8.533 1.00 95.88 95 PRO A C 1
ATOM 792 O O . PRO A 1 95 ? 4.946 9.968 -8.493 1.00 95.88 95 PRO A O 1
ATOM 795 N N . CYS A 1 96 ? 4.576 7.810 -9.000 1.00 95.88 96 CYS A N 1
ATOM 796 C CA . CYS A 1 96 ? 5.862 7.539 -9.617 1.00 95.88 96 CYS A CA 1
ATOM 797 C C . CYS A 1 96 ? 5.627 6.749 -10.916 1.00 95.88 96 CYS A C 1
ATOM 799 O O . CYS A 1 96 ? 5.552 5.523 -10.881 1.00 95.88 96 CYS A O 1
ATOM 801 N N . PRO A 1 97 ? 5.450 7.409 -12.076 1.00 95.31 97 PRO A N 1
ATOM 802 C CA . PRO A 1 97 ? 5.104 6.721 -13.323 1.00 95.31 97 PRO A CA 1
ATOM 803 C C . PRO A 1 97 ? 6.126 5.669 -13.779 1.00 95.31 97 PRO A C 1
ATOM 805 O O . PRO A 1 97 ? 5.745 4.698 -14.426 1.00 95.31 97 PRO A O 1
ATOM 808 N N . GLN A 1 98 ? 7.408 5.831 -13.425 1.00 95.88 98 GLN A N 1
ATOM 809 C CA . GLN A 1 98 ? 8.458 4.840 -13.700 1.00 95.88 98 GLN A CA 1
ATOM 810 C C . GLN A 1 98 ? 8.302 3.569 -12.848 1.00 95.88 98 GLN A C 1
ATOM 812 O O . GLN A 1 98 ? 8.778 2.505 -13.236 1.00 95.88 98 GLN A O 1
ATOM 817 N N . TRP A 1 99 ? 7.598 3.671 -11.720 1.00 97.62 99 TRP A N 1
ATOM 818 C CA . TRP A 1 99 ? 7.316 2.587 -10.787 1.00 97.62 99 TRP A CA 1
ATOM 819 C C . TRP A 1 99 ? 5.813 2.545 -10.467 1.00 97.62 99 TRP A C 1
ATOM 821 O O . TRP A 1 99 ? 5.427 2.917 -9.358 1.00 97.62 99 TRP A O 1
ATOM 831 N N . PRO A 1 100 ? 4.935 2.102 -11.397 1.00 97.69 100 PRO A N 1
ATOM 832 C CA . PRO A 1 100 ? 3.488 2.138 -11.173 1.00 97.69 100 PRO A CA 1
ATOM 833 C C . PRO A 1 100 ? 3.077 1.449 -9.866 1.00 97.69 100 PRO A C 1
ATOM 835 O O . PRO A 1 100 ? 2.318 2.009 -9.075 1.00 97.69 100 PRO A O 1
ATOM 838 N N . LEU A 1 101 ? 3.626 0.261 -9.596 1.00 98.00 101 LEU A N 1
ATOM 839 C CA . LEU A 1 101 ? 3.607 -0.351 -8.269 1.00 98.00 101 LEU A CA 1
ATOM 840 C C . LEU A 1 101 ? 4.733 0.238 -7.402 1.00 98.00 101 LEU A C 1
ATOM 842 O O . LEU A 1 101 ? 5.782 -0.380 -7.204 1.00 98.00 101 LEU A O 1
ATOM 846 N N . PHE A 1 102 ? 4.516 1.448 -6.888 1.00 97.62 102 PHE A N 1
ATOM 847 C CA . PHE A 1 102 ? 5.567 2.246 -6.246 1.00 97.62 102 PHE A CA 1
ATOM 848 C C . PHE A 1 102 ? 6.130 1.652 -4.947 1.00 97.62 102 PHE A C 1
ATOM 850 O O . PHE A 1 102 ? 7.164 2.114 -4.483 1.00 97.62 102 PHE A O 1
ATOM 857 N N . CYS A 1 103 ? 5.543 0.588 -4.381 1.00 96.94 103 CYS A N 1
ATOM 858 C CA . CYS A 1 103 ? 6.183 -0.145 -3.282 1.00 96.94 103 CYS A CA 1
ATOM 859 C C . CYS A 1 103 ? 7.470 -0.888 -3.677 1.00 96.94 103 CYS A C 1
ATOM 861 O O . CYS A 1 103 ? 8.096 -1.507 -2.820 1.00 96.94 103 CYS A O 1
ATOM 863 N N . LEU A 1 104 ? 7.827 -0.882 -4.966 1.00 97.94 104 LEU A N 1
ATOM 864 C CA . LEU A 1 104 ? 9.104 -1.374 -5.490 1.00 97.94 104 LEU A CA 1
ATOM 865 C C . LEU A 1 104 ? 10.081 -0.248 -5.867 1.00 97.94 104 LEU A C 1
ATOM 867 O O . LEU A 1 104 ? 11.205 -0.542 -6.285 1.00 97.94 104 LEU A O 1
ATOM 871 N N . GLU A 1 105 ? 9.666 1.015 -5.725 1.00 97.56 105 GLU A N 1
ATOM 872 C CA . GLU A 1 105 ? 10.575 2.159 -5.775 1.00 97.56 105 GLU A CA 1
ATOM 873 C C . GLU A 1 105 ? 11.553 2.056 -4.592 1.00 97.56 105 GLU A C 1
ATOM 875 O O . GLU A 1 105 ? 11.181 1.616 -3.502 1.00 97.56 105 GLU A O 1
ATOM 880 N N . LYS A 1 106 ? 12.824 2.390 -4.828 1.00 96.12 106 LYS A N 1
ATOM 881 C CA . LYS A 1 106 ? 13.926 2.118 -3.905 1.00 96.12 106 LYS A CA 1
ATOM 882 C C . LYS A 1 106 ? 13.740 2.814 -2.556 1.00 96.12 106 LYS A C 1
ATOM 884 O O . LYS A 1 106 ? 13.822 2.147 -1.528 1.00 96.12 106 LYS A O 1
ATOM 889 N N . GLU A 1 107 ? 13.495 4.122 -2.545 1.00 95.69 107 GLU A N 1
ATOM 890 C CA . GLU A 1 107 ? 13.358 4.867 -1.288 1.00 95.69 107 GLU A CA 1
ATOM 891 C C . GLU A 1 107 ? 12.113 4.436 -0.512 1.00 95.69 107 GLU A C 1
ATOM 893 O O . GLU A 1 107 ? 12.134 4.384 0.718 1.00 95.69 107 GLU A O 1
ATOM 898 N N . TYR A 1 108 ? 11.028 4.114 -1.217 1.00 96.56 108 TYR A N 1
ATOM 899 C CA . TYR A 1 108 ? 9.821 3.568 -0.608 1.00 96.56 108 TYR A CA 1
ATOM 900 C C . TYR A 1 108 ? 10.074 2.202 0.040 1.00 96.56 108 TYR A C 1
ATOM 902 O O . TYR A 1 108 ? 9.708 1.989 1.197 1.00 96.56 108 TYR A O 1
ATOM 910 N N . GLU A 1 109 ? 10.706 1.273 -0.681 1.00 96.56 109 GLU A N 1
ATOM 911 C CA . GLU A 1 109 ? 11.000 -0.083 -0.199 1.00 96.56 109 GLU A CA 1
ATOM 912 C C . GLU A 1 109 ? 11.923 -0.063 1.029 1.00 96.56 109 GLU A C 1
ATOM 914 O O . GLU A 1 109 ? 11.744 -0.864 1.947 1.00 96.56 109 GLU A O 1
ATOM 919 N N . GLU A 1 110 ? 12.872 0.877 1.092 1.00 95.69 110 GLU A N 1
ATOM 920 C CA . GLU A 1 110 ? 13.728 1.081 2.268 1.00 95.69 110 GLU A CA 1
ATOM 921 C C . GLU A 1 110 ? 12.918 1.422 3.532 1.00 95.69 110 GLU A C 1
ATOM 923 O O . GLU A 1 110 ? 13.311 1.045 4.640 1.00 95.69 110 GLU A O 1
ATOM 928 N N . GLN A 1 111 ? 11.772 2.096 3.382 1.00 95.19 111 GLN A N 1
ATOM 929 C CA . GLN A 1 111 ? 10.863 2.399 4.492 1.00 95.19 111 GLN A CA 1
ATOM 930 C C . GLN A 1 111 ? 9.886 1.251 4.783 1.00 95.19 111 GLN A C 1
ATOM 932 O O . GLN A 1 111 ? 9.628 0.973 5.954 1.00 95.19 111 GLN A O 1
ATOM 937 N N . SER A 1 112 ? 9.386 0.567 3.746 1.00 95.38 112 SER A N 1
ATOM 938 C CA . SER A 1 112 ? 8.432 -0.549 3.849 1.00 95.38 112 SER A CA 1
ATOM 939 C C . SER A 1 112 ? 8.836 -1.732 2.946 1.00 95.38 112 SER A C 1
ATOM 941 O O . SER A 1 112 ? 8.364 -1.867 1.811 1.00 95.38 112 SER A O 1
ATOM 943 N N . PRO A 1 113 ? 9.693 -2.654 3.431 1.00 96.19 113 PRO A N 1
ATOM 944 C CA . PRO A 1 113 ? 10.293 -3.700 2.595 1.00 96.19 113 PRO A CA 1
ATOM 945 C C . PRO A 1 113 ? 9.368 -4.897 2.330 1.00 96.19 113 PRO A C 1
ATOM 947 O O . PRO A 1 113 ? 9.740 -5.826 1.608 1.00 96.19 113 PRO A O 1
ATOM 950 N N . TYR A 1 114 ? 8.170 -4.921 2.928 1.00 95.81 114 TYR A N 1
ATOM 951 C CA . TYR A 1 114 ? 7.273 -6.079 2.914 1.00 95.81 114 TYR A CA 1
ATOM 952 C C . TYR A 1 114 ? 7.000 -6.593 1.493 1.00 95.81 114 TYR A C 1
ATOM 954 O O . TYR A 1 114 ? 7.168 -7.782 1.213 1.00 95.81 114 TYR A O 1
ATOM 962 N N . TRP A 1 115 ? 6.607 -5.705 0.575 1.00 96.56 115 TRP A N 1
ATOM 963 C CA . TRP A 1 115 ? 6.250 -6.105 -0.788 1.00 96.56 115 TRP A CA 1
ATOM 964 C C . TRP A 1 115 ? 7.462 -6.492 -1.630 1.00 96.56 115 TRP A C 1
ATOM 966 O O . TRP A 1 115 ? 7.374 -7.465 -2.376 1.00 96.56 115 TRP A O 1
ATOM 976 N N . GLY A 1 116 ? 8.599 -5.820 -1.452 1.00 97.31 116 GLY A N 1
ATOM 977 C CA . GLY A 1 116 ? 9.862 -6.227 -2.064 1.00 97.31 116 GLY A CA 1
ATOM 978 C C . GLY A 1 116 ? 10.248 -7.663 -1.704 1.00 97.31 116 GLY A C 1
ATOM 979 O O . GLY A 1 116 ? 10.584 -8.468 -2.574 1.00 97.31 116 GLY A O 1
ATOM 980 N N . GLN A 1 117 ? 10.083 -8.040 -0.433 1.00 97.56 117 GLN A N 1
ATOM 981 C CA . GLN A 1 117 ? 10.325 -9.409 0.031 1.00 97.56 117 GLN A CA 1
ATOM 982 C C . GLN A 1 117 ? 9.308 -10.413 -0.526 1.00 97.56 117 GLN A C 1
ATOM 984 O O . GLN A 1 117 ? 9.700 -11.493 -0.971 1.00 97.56 117 GLN A O 1
ATOM 989 N N . LYS A 1 118 ? 8.010 -10.075 -0.535 1.00 97.31 118 LYS A N 1
ATOM 990 C CA . LYS A 1 118 ? 6.955 -10.955 -1.074 1.00 97.31 118 LYS A CA 1
ATOM 991 C C . LYS A 1 118 ? 7.090 -11.183 -2.577 1.00 97.31 118 LYS A C 1
ATOM 993 O O . LYS A 1 118 ? 6.827 -12.286 -3.047 1.00 97.31 118 LYS A O 1
ATOM 998 N N . LEU A 1 119 ? 7.521 -10.165 -3.316 1.00 97.75 119 LEU A N 1
ATOM 999 C CA . LEU A 1 119 ? 7.672 -10.214 -4.769 1.00 97.75 119 LEU A CA 1
ATOM 1000 C C . LEU A 1 119 ? 9.066 -10.670 -5.210 1.00 97.75 119 LEU A C 1
ATOM 1002 O O . LEU A 1 119 ? 9.273 -10.870 -6.403 1.00 97.75 119 LEU A O 1
ATOM 1006 N N . LYS A 1 120 ? 10.001 -10.906 -4.278 1.00 98.25 120 LYS A N 1
ATOM 1007 C CA . LYS A 1 120 ? 11.377 -11.331 -4.571 1.00 98.25 120 LYS A CA 1
ATOM 1008 C C . LYS A 1 120 ? 11.472 -12.493 -5.575 1.00 98.25 120 LYS A C 1
ATOM 1010 O O . LYS A 1 120 ? 12.275 -12.366 -6.498 1.00 98.25 120 LYS A O 1
ATOM 1015 N N . PRO A 1 121 ? 10.680 -13.584 -5.475 1.00 98.06 121 PRO A N 1
ATOM 1016 C CA . PRO A 1 121 ? 10.742 -14.662 -6.464 1.00 98.06 121 PRO A CA 1
ATOM 1017 C C . PRO A 1 121 ? 10.368 -14.190 -7.873 1.00 98.06 121 PRO A C 1
ATOM 1019 O O . PRO A 1 121 ? 11.046 -14.526 -8.836 1.00 98.06 121 PRO A O 1
ATOM 1022 N N . LEU A 1 122 ? 9.328 -13.363 -7.996 1.00 97.69 122 LEU A N 1
ATOM 1023 C CA . LEU A 1 122 ? 8.883 -12.839 -9.285 1.00 97.69 122 LEU A CA 1
ATOM 1024 C C . LEU A 1 122 ? 9.895 -11.837 -9.857 1.00 97.69 122 LEU A C 1
ATOM 1026 O O . LEU A 1 122 ? 10.232 -11.902 -11.035 1.00 97.69 122 LEU A O 1
ATOM 1030 N N . ILE A 1 123 ? 10.440 -10.964 -9.006 1.00 98.38 123 ILE A N 1
ATOM 1031 C CA . ILE A 1 123 ? 11.497 -10.014 -9.372 1.00 98.38 123 ILE A CA 1
ATOM 1032 C C . ILE A 1 123 ? 12.728 -10.756 -9.906 1.00 98.38 123 ILE A C 1
ATOM 1034 O O . ILE A 1 123 ? 13.287 -10.340 -10.916 1.00 98.38 123 ILE A O 1
ATOM 1038 N N . ALA A 1 124 ? 13.127 -11.867 -9.279 1.00 98.44 124 ALA A N 1
ATOM 1039 C CA . ALA A 1 124 ? 14.260 -12.672 -9.736 1.00 98.44 124 ALA A CA 1
ATOM 1040 C C . ALA A 1 124 ? 14.025 -13.323 -11.112 1.00 98.44 124 ALA A C 1
ATOM 1042 O O . ALA A 1 124 ? 14.981 -13.538 -11.851 1.00 98.44 124 ALA A O 1
ATOM 1043 N N . LEU A 1 125 ? 12.770 -13.624 -11.463 1.00 98.25 125 LEU A N 1
ATOM 1044 C CA . LEU A 1 125 ? 12.416 -14.267 -12.730 1.00 98.25 125 LEU A CA 1
ATOM 1045 C C . LEU A 1 125 ? 12.313 -13.284 -13.901 1.00 98.25 125 LEU A C 1
ATOM 1047 O O . LEU A 1 125 ? 12.725 -13.619 -15.009 1.00 98.25 125 LEU A O 1
ATOM 1051 N N . VAL A 1 126 ? 11.731 -12.099 -13.686 1.00 98.06 126 VAL A N 1
ATOM 1052 C CA . VAL A 1 126 ? 11.390 -11.181 -14.794 1.00 98.06 126 VAL A CA 1
ATOM 1053 C C . VAL A 1 126 ? 11.986 -9.778 -14.675 1.00 98.06 126 VAL A C 1
ATOM 1055 O O . VAL A 1 126 ? 11.860 -8.992 -15.613 1.00 98.06 126 VAL A O 1
ATOM 1058 N N . GLY A 1 127 ? 12.659 -9.461 -13.572 1.00 98.12 127 GLY A N 1
ATOM 1059 C CA . GLY A 1 127 ? 13.189 -8.127 -13.295 1.00 98.12 127 GLY A CA 1
ATOM 1060 C C . GLY A 1 127 ? 12.173 -7.218 -12.599 1.00 98.12 127 GLY A C 1
ATOM 1061 O O . GLY A 1 127 ? 10.958 -7.344 -12.769 1.00 98.12 127 GLY A O 1
ATOM 1062 N N . ARG A 1 128 ? 12.680 -6.288 -11.786 1.00 97.88 128 ARG A N 1
ATOM 1063 C CA . ARG A 1 128 ? 11.881 -5.457 -10.875 1.00 97.88 128 ARG A CA 1
ATOM 1064 C C . ARG A 1 128 ? 10.937 -4.514 -11.618 1.00 97.88 128 ARG A C 1
ATOM 1066 O O . ARG A 1 128 ? 9.767 -4.416 -11.262 1.00 97.88 128 ARG A O 1
ATOM 1073 N N . GLU A 1 129 ? 11.429 -3.868 -12.665 1.00 97.44 129 GLU A N 1
ATOM 1074 C CA . GLU A 1 129 ? 10.699 -2.914 -13.501 1.00 97.44 129 GLU A CA 1
ATOM 1075 C C . GLU A 1 129 ? 9.511 -3.593 -14.184 1.00 97.44 129 GLU A C 1
ATOM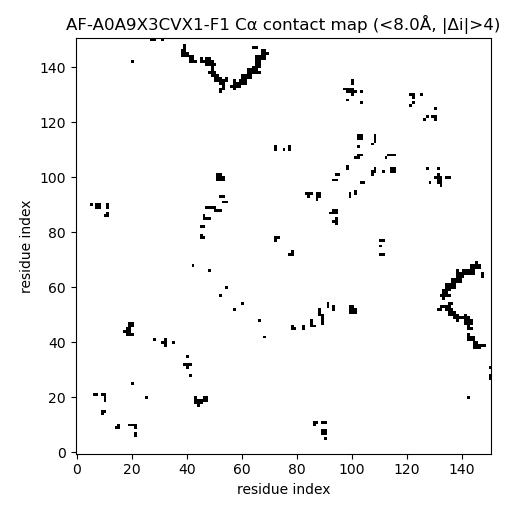 1077 O O . GLU A 1 129 ? 8.404 -3.056 -14.201 1.00 97.44 129 GLU A O 1
ATOM 1082 N N . LYS A 1 130 ? 9.704 -4.824 -14.683 1.00 98.06 130 LYS A N 1
ATOM 1083 C CA . LYS A 1 130 ? 8.611 -5.600 -15.283 1.00 98.06 130 LYS A CA 1
ATOM 1084 C C . LYS A 1 130 ? 7.541 -5.940 -14.258 1.00 98.06 130 LYS A C 1
ATOM 1086 O O . LYS A 1 130 ? 6.363 -5.814 -14.583 1.00 98.06 130 LYS A O 1
ATOM 1091 N N . VAL A 1 131 ? 7.923 -6.329 -13.039 1.00 98.38 131 VAL A N 1
ATOM 1092 C CA . VAL A 1 131 ? 6.950 -6.548 -11.958 1.00 98.38 131 VAL A CA 1
ATOM 1093 C C . VAL A 1 131 ? 6.192 -5.261 -11.658 1.00 98.38 131 VAL A C 1
ATOM 1095 O O . VAL A 1 131 ? 4.965 -5.277 -11.637 1.00 98.38 131 VAL A O 1
ATOM 1098 N N . ALA A 1 132 ? 6.896 -4.141 -11.489 1.00 98.12 132 ALA A N 1
ATOM 1099 C CA . ALA A 1 132 ? 6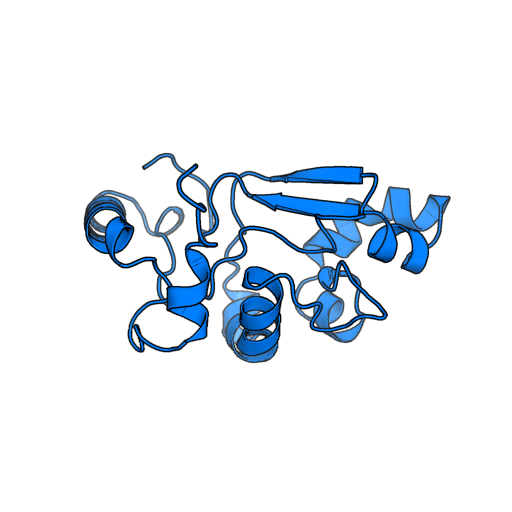.268 -2.879 -11.125 1.00 98.12 132 ALA A CA 1
ATOM 1100 C C . ALA A 1 132 ? 5.306 -2.335 -12.193 1.00 98.12 132 ALA A C 1
ATOM 1102 O O . ALA A 1 132 ? 4.307 -1.707 -11.849 1.00 98.12 132 ALA A O 1
ATOM 1103 N N . ALA A 1 133 ? 5.593 -2.582 -13.474 1.00 98.00 133 ALA A N 1
ATOM 1104 C CA . ALA A 1 133 ? 4.760 -2.147 -14.591 1.00 98.00 133 ALA A CA 1
ATOM 1105 C C . ALA A 1 133 ? 3.541 -3.051 -14.846 1.00 98.00 133 ALA A C 1
ATOM 1107 O O . ALA A 1 133 ? 2.544 -2.583 -15.392 1.00 98.00 133 ALA A O 1
ATOM 1108 N N . ASN A 1 134 ? 3.613 -4.336 -14.477 1.00 98.38 134 ASN A N 1
ATOM 1109 C CA . ASN A 1 134 ? 2.613 -5.337 -14.875 1.00 98.38 134 ASN A CA 1
ATOM 1110 C C . ASN A 1 134 ? 1.783 -5.907 -13.720 1.00 98.38 134 ASN A C 1
ATOM 1112 O O . ASN A 1 134 ? 0.868 -6.697 -13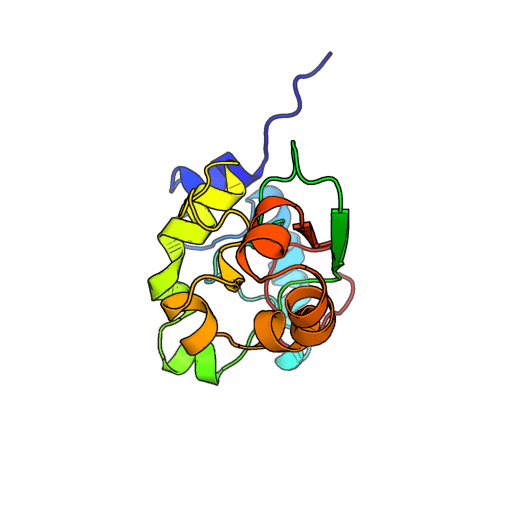.961 1.00 98.38 134 ASN A O 1
ATOM 1116 N N . LEU A 1 135 ? 2.090 -5.531 -12.480 1.00 98.50 135 LEU A N 1
ATOM 1117 C CA . LEU A 1 135 ? 1.368 -5.980 -11.299 1.00 98.50 135 LEU A CA 1
ATOM 1118 C C . LEU A 1 135 ? 0.644 -4.806 -10.644 1.00 98.50 135 LEU A C 1
ATOM 1120 O O . LEU A 1 135 ? 1.237 -3.762 -10.374 1.00 98.50 135 LEU A O 1
ATOM 1124 N N . ALA A 1 136 ? -0.630 -5.006 -10.329 1.00 98.38 136 ALA A N 1
ATOM 1125 C CA . ALA A 1 136 ? -1.379 -4.152 -9.421 1.00 98.38 136 ALA A CA 1
ATOM 1126 C C . ALA A 1 136 ? -1.843 -4.962 -8.207 1.00 98.38 136 ALA A C 1
ATOM 1128 O O . ALA A 1 136 ? -2.044 -6.175 -8.287 1.00 98.38 136 ALA A O 1
ATOM 1129 N N . LYS A 1 137 ? -2.026 -4.298 -7.068 1.00 97.31 137 LYS A N 1
ATOM 1130 C CA . LYS A 1 137 ? -2.647 -4.895 -5.881 1.00 97.31 137 LYS A CA 1
ATOM 1131 C C . LYS A 1 137 ? -3.954 -4.190 -5.560 1.00 97.31 137 LYS A C 1
ATOM 1133 O O . LYS A 1 137 ? -4.025 -2.971 -5.680 1.00 97.31 137 LYS A O 1
ATOM 1138 N N . ILE A 1 138 ? -4.944 -4.950 -5.110 1.00 97.81 138 ILE A N 1
ATOM 1139 C CA . ILE A 1 138 ? -6.256 -4.460 -4.675 1.00 97.81 138 ILE A CA 1
ATOM 1140 C C . ILE A 1 138 ? -6.535 -5.033 -3.287 1.00 97.81 138 ILE A C 1
ATOM 1142 O O . ILE A 1 138 ? -6.277 -6.209 -3.038 1.00 97.81 138 ILE A O 1
ATOM 1146 N N . GLN A 1 139 ? -7.019 -4.201 -2.371 1.00 97.25 139 GLN A N 1
ATOM 1147 C CA . GLN A 1 139 ? -7.388 -4.588 -1.013 1.00 97.25 139 GLN A CA 1
ATOM 1148 C C . GLN A 1 139 ? -8.902 -4.745 -0.915 1.00 97.25 139 GLN A C 1
ATOM 1150 O O . GLN A 1 139 ? -9.647 -3.889 -1.385 1.00 97.25 139 GLN A O 1
ATOM 1155 N N . PHE A 1 140 ? -9.351 -5.816 -0.265 1.00 97.12 140 PHE A N 1
ATOM 1156 C CA . PHE A 1 140 ? -10.761 -6.015 0.061 1.00 97.12 140 PHE A CA 1
ATOM 1157 C C . PHE A 1 140 ? -11.289 -4.910 0.988 1.00 97.12 140 PHE A C 1
ATOM 1159 O O . PHE A 1 140 ? -12.401 -4.424 0.805 1.00 97.12 140 PHE A O 1
ATOM 1166 N N . PHE A 1 141 ? -10.477 -4.489 1.958 1.00 97.31 141 PHE A N 1
ATOM 1167 C CA . PHE A 1 141 ? -10.780 -3.409 2.887 1.00 97.31 141 PHE A CA 1
ATOM 1168 C C . PHE A 1 141 ? -9.650 -2.368 2.869 1.00 97.31 141 PHE A C 1
ATOM 1170 O O . PHE A 1 141 ? -8.496 -2.722 3.109 1.00 97.31 141 PHE A O 1
ATOM 1177 N N . PRO A 1 142 ? -9.925 -1.084 2.585 1.00 96.88 142 PRO A N 1
ATOM 1178 C CA . PRO A 1 142 ? -8.875 -0.143 2.196 1.00 96.88 142 PRO A CA 1
ATOM 1179 C C . PRO A 1 142 ? -8.121 0.480 3.379 1.00 96.88 142 PRO A C 1
ATOM 1181 O O . PRO A 1 142 ? -7.134 1.183 3.163 1.00 96.88 142 PRO A O 1
ATOM 1184 N N . TYR A 1 143 ? -8.567 0.250 4.617 1.00 97.75 143 TYR A N 1
ATOM 1185 C CA . TYR A 1 143 ? -8.041 0.930 5.800 1.00 97.75 143 TYR A CA 1
ATOM 1186 C C . TYR A 1 143 ? -7.050 0.085 6.606 1.00 97.75 143 TYR A C 1
ATOM 1188 O O . TYR A 1 143 ? -7.151 -1.143 6.695 1.00 97.75 143 TYR A O 1
ATOM 1196 N N . HIS A 1 144 ? -6.093 0.780 7.220 1.00 97.88 144 HIS A N 1
ATOM 1197 C CA . HIS A 1 144 ? -4.958 0.175 7.904 1.00 97.88 144 HIS A CA 1
ATOM 1198 C C . HIS A 1 144 ? -5.335 -0.371 9.285 1.00 97.88 144 HIS A C 1
ATOM 1200 O O . HIS A 1 144 ? -6.016 0.297 10.067 1.00 97.88 144 HIS A O 1
ATOM 1206 N N . SER A 1 145 ? -4.851 -1.572 9.601 1.00 98.25 145 SER A N 1
ATOM 1207 C CA . SER A 1 145 ? -4.872 -2.157 10.949 1.00 98.25 145 SER A CA 1
ATOM 1208 C C . SER A 1 145 ? -3.698 -3.128 11.122 1.00 98.25 145 SER A C 1
ATOM 1210 O O . SER A 1 145 ? -3.150 -3.618 10.135 1.00 98.25 145 SER A O 1
ATOM 1212 N N . LYS A 1 146 ? -3.288 -3.445 12.362 1.00 97.88 146 LYS A N 1
ATOM 1213 C CA . LYS A 1 146 ? -2.221 -4.452 12.574 1.00 97.88 146 LYS A CA 1
ATOM 1214 C C . LYS A 1 146 ? -2.677 -5.849 12.162 1.00 97.88 146 LYS A C 1
ATOM 1216 O O . LYS A 1 146 ? -1.882 -6.664 11.702 1.00 97.88 146 LYS A O 1
ATOM 1221 N N . LYS A 1 147 ? -3.956 -6.151 12.389 1.00 97.50 147 LYS A N 1
ATOM 1222 C CA . LYS A 1 147 ? -4.597 -7.408 12.012 1.00 97.50 147 LYS A CA 1
ATOM 1223 C C . LYS A 1 147 ? -5.988 -7.140 11.467 1.00 97.50 147 LYS A C 1
ATOM 1225 O O . LYS A 1 147 ? -6.740 -6.328 12.011 1.00 97.50 147 LYS A O 1
ATOM 1230 N N . PHE A 1 148 ? -6.342 -7.880 10.427 1.00 97.19 148 PHE A N 1
ATOM 1231 C CA . PHE A 1 148 ? -7.678 -7.840 9.863 1.00 97.19 148 PHE A CA 1
ATOM 1232 C C . PHE A 1 148 ? -8.710 -8.441 10.823 1.00 97.19 148 PHE A C 1
ATOM 1234 O O . PHE A 1 148 ? -8.464 -9.469 11.460 1.00 97.19 148 PHE A O 1
ATOM 1241 N N . LYS A 1 149 ? -9.883 -7.814 10.888 1.00 96.75 149 LYS A N 1
ATOM 1242 C CA . LYS A 1 149 ? -11.090 -8.370 11.495 1.00 96.75 149 LYS A CA 1
ATOM 1243 C C . LYS A 1 149 ? -12.301 -7.757 10.802 1.00 96.75 149 LYS A C 1
ATOM 1245 O O . LYS A 1 149 ? -12.324 -6.553 10.573 1.00 96.75 149 LYS A O 1
ATOM 1250 N N . THR A 1 150 ? -13.281 -8.589 10.475 1.00 93.31 150 THR A N 1
ATOM 1251 C CA . THR A 1 150 ? -14.519 -8.159 9.818 1.00 93.31 150 THR A CA 1
ATOM 1252 C C . THR A 1 150 ? -15.303 -7.186 10.704 1.00 93.31 150 THR A C 1
ATOM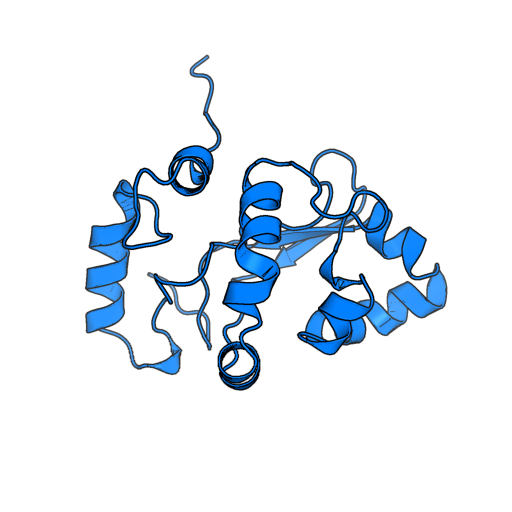 1254 O O . THR A 1 150 ? -15.371 -7.399 11.919 1.00 93.31 150 THR A O 1
ATOM 1257 N N . LEU A 1 151 ? -15.847 -6.132 10.080 1.00 87.12 151 LEU A N 1
ATOM 1258 C CA . LEU A 1 151 ? -16.664 -5.079 10.700 1.00 87.12 151 LEU A CA 1
ATOM 1259 C C . LEU A 1 151 ? -17.982 -5.602 11.285 1.00 87.12 151 LEU A C 1
ATOM 1261 O O . LEU A 1 151 ? -18.586 -6.503 10.662 1.00 87.12 151 LEU A O 1
#

Solvent-accessible surface area (backbone atoms only — not comparable to full-atom values): 8576 Å² total; per-residue (Å²): 129,86,80,82,69,74,74,57,50,56,59,61,70,57,80,46,89,82,37,48,51,59,81,88,50,42,66,57,52,54,59,46,44,76,75,48,58,78,56,51,30,67,47,43,87,43,74,44,47,45,49,46,29,45,78,91,74,26,86,39,76,44,84,44,63,47,41,72,49,54,70,69,36,52,76,71,38,44,62,72,74,44,38,69,42,40,46,30,36,65,69,77,38,60,73,41,72,89,26,33,22,43,55,68,32,67,75,49,21,75,66,48,48,66,57,47,62,73,40,40,69,58,30,75,74,66,36,60,64,54,47,20,65,34,33,16,39,38,29,77,37,32,52,30,17,62,38,92,70,88,130